Protein AF-A0A5C7M0Y1-F1 (afdb_monomer)

Sequence (113 aa):
MTAAAGGSSAGDFCTLDAKLVARKQRDLGAALGSDAANQSQIVDDLLKDAPVTQSDLIAAAPPEPHRYLADLADPNKMDAMMDNMKGVNDWALKNCDAKYRPLFEWQDKFLGS

Foldseek 3Di:
DDDDPLPPLLAQLLLLVLQVLLVVVVVVCVVVVDPPVCPPVSSVVSPVDDHRDLVSNLVSDDPQLNVLSVLCVDPVNPVCVLVSVVSNLVVSCVRPDPVSNVSSVVVPVVSDD

Radius of gyration: 14.39 Å; Cα contacts (8 Å, |Δi|>4): 91; chains: 1; bounding box: 31×29×46 Å

Secondary structure (DSSP, 8-state):
----TTHHHHHHHHHHHHHHHHHHHHHHHHHTT---S---HHHHHHHTSPPPPHHHHHHH--HHHHHHHHHHT-GGGGGGHHHHHHHHHHHHHHHS-TTTHHHHHHHHHHH--

Solvent-accessible surface area (backbone atoms only — not comparable to full-atom values): 6556 Å² total; per-residue (Å²): 135,84,78,77,89,52,68,63,46,46,52,51,22,41,53,44,51,48,34,54,47,32,50,51,51,51,54,50,35,65,71,67,72,44,83,66,85,63,82,41,68,66,41,58,60,48,62,71,52,82,84,79,49,73,65,59,41,52,73,29,33,48,76,70,46,30,53,30,53,54,45,64,70,36,85,90,35,61,91,47,36,56,60,26,54,40,51,38,41,59,47,42,64,73,71,39,61,77,86,49,39,69,50,43,59,54,50,42,74,74,54,64,130

Mean predicted aligned error: 7.45 Å

pLDDT: mean 80.04, std 15.24, range [32.38, 94.38]

Structure (mmCIF, N/CA/C/O backbone):
data_AF-A0A5C7M0Y1-F1
#
_entry.id   AF-A0A5C7M0Y1-F1
#
loop_
_atom_site.group_PDB
_atom_site.id
_atom_site.type_symbol
_atom_site.label_atom_id
_atom_site.label_alt_id
_atom_site.label_comp_id
_atom_site.label_asym_id
_atom_site.label_entity_id
_atom_site.label_seq_id
_atom_site.pdbx_PDB_ins_code
_atom_site.Cartn_x
_atom_site.Cartn_y
_atom_site.Cartn_z
_atom_site.occupancy
_atom_site.B_iso_or_equiv
_atom_site.auth_seq_id
_atom_site.auth_comp_id
_atom_site.auth_asym_id
_atom_site.auth_atom_id
_atom_site.pdbx_PDB_model_num
ATOM 1 N N . MET A 1 1 ? -11.926 -13.745 -27.735 1.00 33.03 1 MET A N 1
ATOM 2 C CA . MET A 1 1 ? -11.994 -13.858 -26.264 1.00 33.03 1 MET A CA 1
ATOM 3 C C . MET A 1 1 ? -10.589 -14.143 -25.774 1.00 33.03 1 MET A C 1
ATOM 5 O O . MET A 1 1 ? -10.156 -15.284 -25.830 1.00 33.03 1 MET A O 1
ATOM 9 N N . THR A 1 2 ? -9.837 -13.107 -25.415 1.00 32.38 2 THR A N 1
ATOM 10 C CA . THR A 1 2 ? -8.473 -13.284 -24.901 1.00 32.38 2 THR A CA 1
ATOM 11 C C . THR A 1 2 ? -8.582 -13.357 -23.387 1.00 32.38 2 THR A C 1
ATOM 13 O O . THR A 1 2 ? -8.910 -12.366 -22.742 1.00 32.38 2 THR A O 1
ATOM 16 N N . ALA A 1 3 ? -8.434 -14.566 -22.849 1.00 37.72 3 ALA A N 1
ATOM 17 C CA . ALA A 1 3 ? -8.497 -14.830 -21.422 1.00 37.72 3 ALA A CA 1
ATOM 18 C C . ALA A 1 3 ? -7.388 -14.054 -20.700 1.00 37.72 3 ALA A C 1
ATOM 20 O O . ALA A 1 3 ? -6.225 -14.089 -21.102 1.00 37.72 3 ALA A O 1
ATOM 21 N N . ALA A 1 4 ? -7.779 -13.333 -19.651 1.00 39.44 4 ALA A N 1
ATOM 22 C CA . ALA A 1 4 ? -6.890 -12.592 -18.781 1.00 39.44 4 ALA A CA 1
ATOM 23 C C . ALA A 1 4 ? -5.889 -13.550 -18.115 1.00 39.44 4 ALA A C 1
ATOM 25 O O . ALA A 1 4 ? -6.234 -14.285 -17.195 1.00 39.44 4 ALA A O 1
ATOM 26 N N . ALA A 1 5 ? -4.630 -13.502 -18.549 1.00 39.38 5 ALA A N 1
ATOM 27 C CA . ALA A 1 5 ? -3.509 -14.159 -17.876 1.00 39.38 5 ALA A CA 1
ATOM 28 C C . ALA A 1 5 ? -3.075 -13.429 -16.581 1.00 39.38 5 ALA A C 1
ATOM 30 O O . ALA A 1 5 ? -2.012 -13.708 -16.042 1.00 39.38 5 ALA A O 1
ATOM 31 N N . GLY A 1 6 ? -3.877 -12.479 -16.083 1.00 43.56 6 GLY A N 1
ATOM 32 C CA . GLY A 1 6 ? -3.558 -11.651 -14.914 1.00 43.56 6 GLY A CA 1
ATOM 33 C C . GLY A 1 6 ? -4.139 -12.138 -13.584 1.00 43.56 6 GLY A C 1
ATOM 34 O O . GLY A 1 6 ? -3.938 -11.476 -12.575 1.00 43.56 6 GLY A O 1
ATOM 35 N N . GLY A 1 7 ? -4.877 -13.254 -13.559 1.00 46.03 7 GLY A N 1
ATOM 36 C CA . GLY A 1 7 ? -5.720 -13.618 -12.411 1.00 46.03 7 GLY A CA 1
ATOM 37 C C . GLY A 1 7 ? -4.976 -13.944 -11.110 1.00 46.03 7 GLY A C 1
ATOM 38 O O . GLY A 1 7 ? -5.477 -13.609 -10.042 1.00 46.03 7 GLY A O 1
ATOM 39 N N . SER A 1 8 ? -3.793 -14.566 -11.177 1.00 58.12 8 SER A N 1
ATOM 40 C CA . SER A 1 8 ? -3.063 -14.979 -9.965 1.00 58.12 8 SER A CA 1
ATOM 41 C C . SER A 1 8 ? -2.122 -13.895 -9.438 1.00 58.12 8 SER A C 1
ATOM 43 O O . SER A 1 8 ? -2.224 -13.528 -8.275 1.00 58.12 8 SER A O 1
ATOM 45 N N . SER A 1 9 ? -1.276 -13.303 -10.289 1.00 61.81 9 SER A N 1
ATOM 46 C CA . SER A 1 9 ? -0.303 -12.292 -9.844 1.00 61.81 9 SER A CA 1
ATOM 47 C C . SER A 1 9 ? -0.951 -10.976 -9.411 1.00 61.81 9 SER A C 1
ATOM 49 O O . SER A 1 9 ? -0.516 -10.379 -8.432 1.00 61.81 9 SER A O 1
ATOM 51 N N . ALA A 1 10 ? -2.030 -10.540 -10.076 1.00 70.31 10 ALA A N 1
ATOM 52 C CA . ALA A 1 10 ? -2.770 -9.358 -9.636 1.00 70.31 10 ALA A CA 1
ATOM 53 C C . ALA A 1 10 ? -3.446 -9.590 -8.275 1.00 70.31 10 ALA A C 1
ATOM 55 O O . ALA A 1 10 ? -3.422 -8.701 -7.431 1.00 70.31 10 ALA A O 1
ATOM 56 N N . GLY A 1 11 ? -4.004 -10.783 -8.037 1.00 76.94 11 GLY A N 1
ATOM 57 C CA . GLY A 1 11 ? -4.619 -11.140 -6.755 1.00 76.94 11 GLY A CA 1
ATOM 58 C C . GLY A 1 11 ? -3.610 -11.201 -5.604 1.00 76.94 11 GLY A C 1
ATOM 59 O O . GLY A 1 11 ? -3.869 -10.657 -4.524 1.00 76.94 11 GLY A O 1
ATOM 60 N N . ASP A 1 12 ? -2.440 -1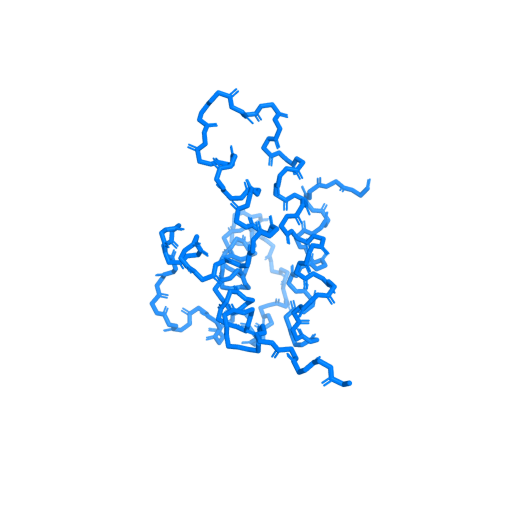1.795 -5.852 1.00 86.25 12 ASP A N 1
ATOM 61 C CA . ASP A 1 12 ? -1.335 -11.845 -4.889 1.00 86.25 12 ASP A CA 1
ATOM 62 C C . ASP A 1 12 ? -0.836 -10.432 -4.568 1.00 86.25 12 ASP A C 1
ATOM 64 O O . ASP A 1 12 ? -0.752 -10.051 -3.399 1.00 86.25 12 ASP A O 1
ATOM 68 N N . PHE A 1 13 ? -0.612 -9.609 -5.598 1.00 90.62 13 PHE A N 1
ATOM 69 C CA . PHE A 1 13 ? -0.222 -8.212 -5.435 1.00 90.62 13 PHE A CA 1
ATOM 70 C C . PHE A 1 13 ?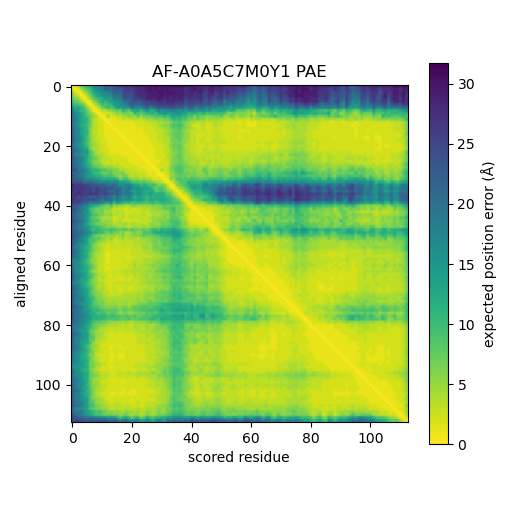 -1.243 -7.409 -4.625 1.00 90.62 13 PHE A C 1
ATOM 72 O O . PHE A 1 13 ? -0.871 -6.768 -3.648 1.00 90.62 13 PHE A O 1
ATOM 79 N N . CYS A 1 14 ? -2.529 -7.485 -4.973 1.00 91.88 14 CYS A N 1
ATOM 80 C CA . CYS A 1 14 ? -3.595 -6.781 -4.262 1.00 91.88 14 CYS A CA 1
ATOM 81 C C . CYS A 1 14 ? -3.658 -7.159 -2.781 1.00 91.88 14 CYS A C 1
ATOM 83 O O . CYS A 1 14 ? -3.902 -6.305 -1.931 1.00 91.88 14 CYS A O 1
ATOM 85 N N . THR A 1 15 ? -3.417 -8.433 -2.462 1.00 91.88 15 THR A N 1
ATOM 86 C CA . THR A 1 15 ? -3.373 -8.903 -1.075 1.00 91.88 15 THR A CA 1
ATOM 87 C C . THR A 1 15 ? -2.156 -8.342 -0.339 1.00 91.88 15 THR A C 1
ATOM 89 O O . THR A 1 15 ? -2.289 -7.881 0.794 1.00 91.88 15 THR A O 1
ATOM 92 N N . LEU A 1 16 ? -0.976 -8.365 -0.964 1.00 92.31 16 LEU A N 1
ATOM 93 C CA . LEU A 1 16 ? 0.262 -7.851 -0.372 1.00 92.31 16 LEU A CA 1
ATOM 94 C C . LEU A 1 16 ? 0.222 -6.329 -0.179 1.00 92.31 16 LEU A C 1
ATOM 96 O O . LEU A 1 16 ? 0.595 -5.843 0.888 1.00 92.31 16 LEU A O 1
ATOM 100 N N . ASP A 1 17 ? -0.283 -5.588 -1.163 1.00 90.88 17 ASP A N 1
ATOM 101 C CA . ASP A 1 17 ? -0.439 -4.136 -1.084 1.00 90.88 17 ASP A CA 1
ATOM 102 C C . ASP A 1 17 ? -1.446 -3.761 0.012 1.00 90.88 17 ASP A C 1
ATOM 104 O O . ASP A 1 17 ? -1.131 -2.997 0.923 1.00 90.88 17 ASP A O 1
ATOM 108 N N . ALA A 1 18 ? -2.612 -4.420 0.049 1.00 90.94 18 ALA A N 1
ATOM 109 C CA . ALA A 1 18 ? -3.605 -4.218 1.103 1.00 90.94 18 ALA A CA 1
ATOM 110 C C . ALA A 1 18 ? -3.038 -4.458 2.517 1.00 90.94 18 ALA A C 1
ATOM 112 O O . ALA A 1 18 ? -3.369 -3.710 3.439 1.00 90.94 18 ALA A O 1
ATOM 113 N N . LYS A 1 19 ? -2.156 -5.454 2.706 1.00 91.12 19 LYS A N 1
ATOM 114 C CA . LYS A 1 19 ? -1.461 -5.686 3.990 1.00 91.12 19 LYS A CA 1
ATOM 115 C C . LYS A 1 19 ? -0.584 -4.501 4.394 1.00 91.12 19 LYS A C 1
ATOM 117 O O . LYS A 1 19 ? -0.589 -4.111 5.564 1.00 91.12 19 LYS A O 1
ATOM 122 N N . LEU A 1 20 ? 0.153 -3.914 3.452 1.00 89.88 20 LEU A N 1
ATOM 123 C CA . LEU A 1 20 ? 0.998 -2.745 3.715 1.00 89.88 20 LEU A CA 1
ATOM 124 C C . LEU A 1 20 ? 0.161 -1.517 4.079 1.00 89.88 20 LEU A C 1
ATOM 126 O O . LEU A 1 20 ? 0.476 -0.811 5.041 1.00 89.88 20 LEU A O 1
ATOM 130 N N . VAL A 1 21 ? -0.943 -1.298 3.369 1.00 89.38 21 VAL A N 1
ATOM 131 C CA . VAL A 1 21 ? -1.868 -0.193 3.643 1.00 89.38 21 VAL A CA 1
ATOM 132 C C . VAL A 1 21 ? -2.546 -0.359 4.999 1.00 89.38 21 VAL A C 1
ATOM 134 O O . VAL A 1 21 ? -2.559 0.579 5.796 1.00 89.38 21 VAL A O 1
ATOM 137 N N . ALA A 1 22 ? -3.024 -1.565 5.312 1.00 89.06 22 ALA A N 1
ATOM 138 C CA . ALA A 1 22 ? -3.591 -1.907 6.613 1.00 89.06 22 ALA A CA 1
ATOM 139 C C . ALA A 1 22 ? -2.590 -1.670 7.754 1.00 89.06 22 ALA A C 1
ATOM 141 O O . ALA A 1 22 ? -2.938 -1.103 8.793 1.00 89.06 22 ALA A O 1
ATOM 142 N N . ARG A 1 23 ? -1.317 -2.039 7.551 1.00 86.56 23 ARG A N 1
ATOM 143 C CA . ARG A 1 23 ? -0.252 -1.778 8.524 1.00 86.56 23 ARG A CA 1
ATOM 144 C C . ARG A 1 23 ? -0.062 -0.281 8.756 1.00 86.56 23 ARG A C 1
ATOM 146 O O . ARG A 1 23 ? -0.034 0.150 9.907 1.00 86.56 23 ARG A O 1
ATOM 153 N N . LYS A 1 24 ? 0.016 0.508 7.679 1.00 84.69 24 LYS A N 1
ATOM 154 C CA . LYS A 1 24 ? 0.137 1.971 7.751 1.00 84.69 24 LYS A CA 1
ATOM 155 C C . LYS A 1 24 ? -1.057 2.592 8.475 1.00 8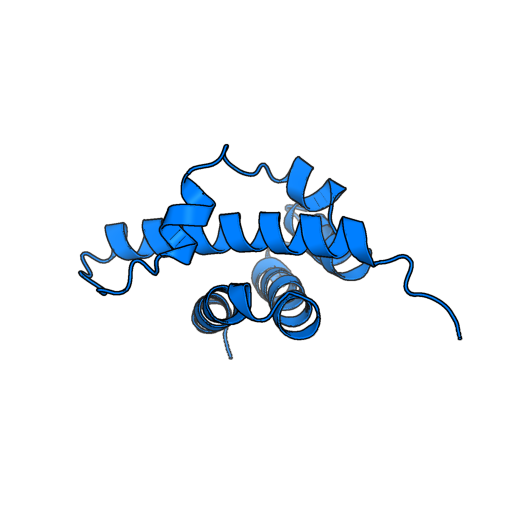4.69 24 LYS A C 1
ATOM 157 O O . LYS A 1 24 ? -0.872 3.477 9.306 1.00 84.69 24 LYS A O 1
ATOM 162 N N . GLN A 1 25 ? -2.265 2.106 8.201 1.00 85.12 25 GLN A N 1
ATOM 163 C CA . GLN A 1 25 ? -3.483 2.558 8.865 1.00 85.12 25 GLN A CA 1
ATOM 164 C C . GLN A 1 25 ? -3.448 2.311 10.372 1.00 85.12 25 GLN A C 1
ATOM 166 O O . GLN A 1 25 ? -3.736 3.227 11.143 1.00 85.12 25 GLN A O 1
ATOM 171 N N . ARG A 1 26 ? -3.043 1.112 10.800 1.00 83.75 26 ARG A N 1
ATOM 172 C CA . ARG A 1 26 ? -2.901 0.782 12.222 1.00 83.75 26 ARG A CA 1
ATOM 173 C C . ARG A 1 26 ? -1.844 1.647 12.907 1.00 83.75 26 ARG A C 1
ATOM 175 O O . ARG A 1 26 ? -2.097 2.173 13.987 1.00 83.75 26 ARG A O 1
ATOM 182 N N . ASP A 1 27 ? -0.681 1.802 12.281 1.00 83.25 27 ASP A N 1
ATOM 183 C CA . ASP A 1 27 ? 0.441 2.534 12.870 1.00 83.25 27 ASP A CA 1
ATOM 184 C C . ASP A 1 27 ? 0.119 4.041 12.997 1.00 83.25 27 ASP A C 1
ATOM 186 O O . ASP A 1 27 ? 0.416 4.646 14.027 1.00 83.25 27 ASP A O 1
ATOM 190 N N . LEU A 1 28 ? -0.579 4.637 12.018 1.00 78.75 28 LEU A N 1
ATOM 191 C CA . LEU A 1 28 ? -1.083 6.016 12.118 1.00 78.75 28 LEU A CA 1
ATOM 192 C C . LEU A 1 28 ? -2.199 6.165 13.159 1.00 78.75 28 LEU A C 1
ATOM 194 O O . LEU A 1 28 ? -2.204 7.149 13.894 1.00 78.75 28 LEU A O 1
ATOM 198 N N . GLY A 1 29 ? -3.121 5.202 13.254 1.00 75.69 29 GLY A N 1
ATOM 199 C CA . GLY A 1 29 ? -4.159 5.198 14.290 1.00 75.69 29 GLY A CA 1
ATOM 200 C C . GLY A 1 29 ? -3.559 5.193 15.698 1.00 75.69 29 GLY A C 1
ATOM 201 O O . GLY A 1 29 ? -3.939 6.010 16.535 1.00 75.69 29 GLY A O 1
ATOM 202 N N . ALA A 1 30 ? -2.548 4.347 15.921 1.00 75.62 30 ALA A N 1
ATOM 203 C CA . ALA A 1 30 ? -1.804 4.295 17.176 1.00 75.62 30 ALA A CA 1
ATOM 204 C C . ALA A 1 30 ? -1.044 5.604 17.469 1.00 75.62 30 ALA A C 1
ATOM 206 O O . ALA A 1 30 ? -1.055 6.078 18.603 1.00 75.62 30 ALA A O 1
ATOM 207 N N . ALA A 1 31 ? -0.406 6.207 16.459 1.00 75.31 31 ALA A N 1
ATOM 208 C CA . ALA A 1 31 ? 0.377 7.434 16.625 1.00 75.31 31 ALA A CA 1
ATOM 209 C C . ALA A 1 31 ? -0.483 8.681 16.893 1.00 75.31 31 ALA A C 1
ATOM 211 O O . ALA A 1 31 ? -0.074 9.562 17.646 1.00 75.31 31 ALA A O 1
ATOM 212 N N . LEU A 1 32 ? -1.672 8.766 16.292 1.00 69.94 32 LEU A N 1
ATOM 213 C CA . LEU A 1 32 ? -2.564 9.923 16.420 1.00 69.94 32 LEU A CA 1
ATOM 214 C C . LEU A 1 32 ? -3.426 9.889 17.691 1.00 69.94 32 LEU A C 1
ATOM 216 O O . LEU A 1 32 ? -4.256 10.779 17.876 1.00 69.94 32 LEU A O 1
ATOM 220 N N . GLY A 1 33 ? -3.266 8.873 18.552 1.00 59.84 33 GLY A N 1
ATOM 221 C CA . GLY A 1 33 ? -4.075 8.691 19.766 1.00 59.84 33 GLY A CA 1
ATOM 222 C C 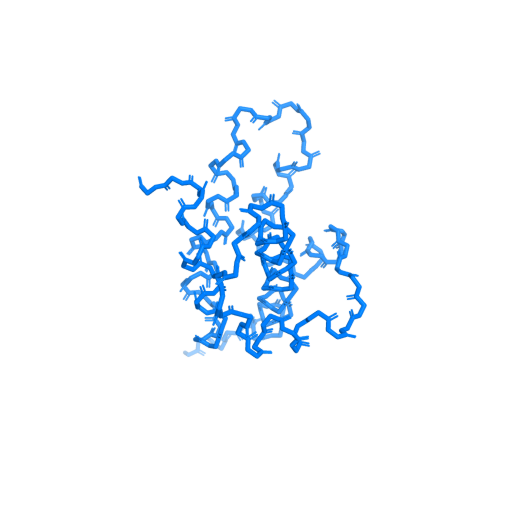. GLY A 1 33 ? -5.574 8.598 19.475 1.00 59.84 33 GLY A C 1
ATOM 223 O O . GLY A 1 33 ? -6.404 8.827 20.352 1.00 59.84 33 GLY A O 1
ATOM 224 N N . SER A 1 34 ? -5.922 8.326 18.218 1.00 54.19 34 SER A N 1
ATOM 225 C CA . SER A 1 34 ? -7.293 8.254 17.776 1.00 54.19 34 SER A CA 1
ATOM 226 C C . SER A 1 34 ? -7.765 6.837 18.039 1.00 54.19 34 SER A C 1
ATOM 228 O O . SER A 1 34 ? -7.351 5.905 17.348 1.00 54.19 34 SER A O 1
ATOM 230 N N . ASP A 1 35 ? -8.710 6.695 18.968 1.00 50.50 35 ASP A N 1
ATOM 231 C CA . ASP A 1 35 ? -9.726 5.644 18.911 1.00 50.50 35 ASP A CA 1
ATOM 232 C C . ASP A 1 35 ? -10.585 5.866 17.655 1.00 50.50 35 ASP A C 1
ATOM 234 O O . ASP A 1 35 ? -11.809 5.965 17.720 1.00 50.50 35 ASP A O 1
ATOM 238 N N . ALA A 1 36 ? -9.979 5.952 16.467 1.00 50.38 36 ALA A N 1
ATOM 239 C CA . ALA A 1 36 ? -10.673 5.814 15.200 1.00 50.38 36 ALA A CA 1
ATOM 240 C C . ALA A 1 36 ? -11.060 4.336 15.039 1.00 50.38 36 ALA A C 1
ATOM 242 O O . ALA A 1 36 ? -10.581 3.669 14.130 1.00 50.38 36 ALA A O 1
ATOM 243 N N . ALA A 1 37 ? -11.810 3.830 16.028 1.00 44.78 37 ALA A N 1
ATOM 244 C CA . ALA A 1 37 ? -13.031 3.026 16.096 1.00 44.78 37 ALA A CA 1
ATOM 245 C C . ALA A 1 37 ? -13.470 2.162 14.909 1.00 44.78 37 ALA A C 1
ATOM 247 O O . ALA A 1 37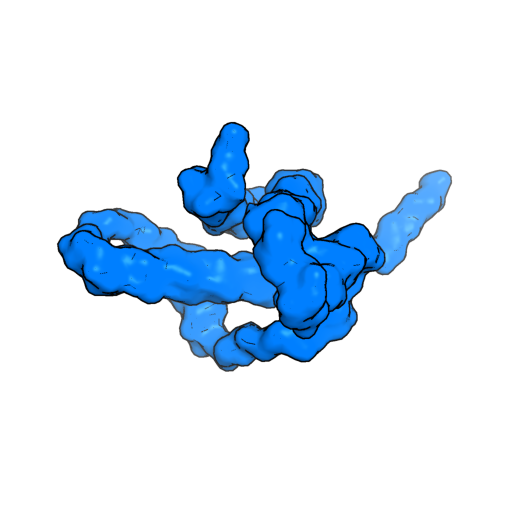 ? -14.551 1.595 14.947 1.00 44.78 37 ALA A O 1
ATOM 248 N N . ASN A 1 38 ? -12.645 2.002 13.891 1.00 49.56 38 ASN A N 1
ATOM 249 C CA . ASN A 1 38 ? -12.782 1.046 12.818 1.00 49.56 38 ASN A CA 1
ATOM 250 C C . ASN A 1 38 ? -11.388 0.454 12.583 1.00 49.56 38 ASN A C 1
ATOM 252 O O . ASN A 1 38 ? -10.800 0.620 11.513 1.00 49.56 38 ASN A O 1
ATOM 256 N N . GLN A 1 39 ? -10.867 -0.265 13.586 1.00 55.81 39 GLN A N 1
ATOM 257 C CA . GLN A 1 39 ? -10.064 -1.453 13.292 1.00 55.81 39 GLN A CA 1
ATOM 258 C C . GLN A 1 39 ? -10.988 -2.360 12.481 1.00 55.81 39 GLN A C 1
ATOM 260 O O . GLN A 1 39 ? -11.805 -3.103 13.023 1.00 55.81 39 GLN A O 1
ATOM 265 N N . SER A 1 40 ? -11.016 -2.148 11.165 1.00 64.56 40 SER A N 1
ATOM 266 C CA . SER A 1 40 ? -11.855 -2.952 10.299 1.00 64.56 40 SER A CA 1
ATOM 267 C C . SER A 1 40 ? -11.338 -4.381 10.424 1.00 64.56 40 SER A C 1
ATOM 269 O O . SER A 1 40 ? -10.128 -4.599 1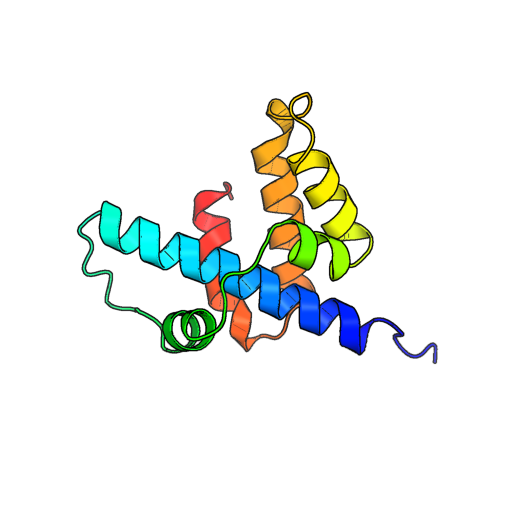0.438 1.00 64.56 40 SER A O 1
ATOM 271 N N . GLN A 1 41 ? -12.237 -5.359 10.536 1.00 75.12 41 GLN A N 1
ATOM 272 C CA . GLN A 1 41 ? -11.844 -6.770 10.651 1.00 75.12 41 GLN A CA 1
ATOM 273 C C . GLN A 1 41 ? -10.854 -7.173 9.547 1.00 75.12 41 GLN A C 1
ATOM 275 O O . GLN A 1 41 ? -9.974 -7.988 9.784 1.00 75.12 41 GLN A O 1
ATOM 280 N N . ILE A 1 42 ? -10.922 -6.522 8.379 1.00 77.12 42 ILE A N 1
ATOM 281 C CA . ILE A 1 42 ? -9.956 -6.697 7.296 1.00 77.12 42 ILE A CA 1
ATOM 282 C C . ILE A 1 42 ? -8.533 -6.231 7.648 1.00 77.12 42 ILE A C 1
ATOM 284 O O . ILE A 1 42 ? -7.592 -6.904 7.248 1.00 77.12 42 ILE A O 1
ATOM 288 N N . VAL A 1 43 ? -8.332 -5.144 8.403 1.00 79.81 43 VAL A N 1
ATOM 289 C CA . VAL A 1 43 ? -6.995 -4.746 8.888 1.00 79.81 43 VAL A CA 1
ATOM 290 C C . VAL A 1 43 ? -6.439 -5.818 9.819 1.00 79.81 43 VAL A C 1
ATOM 292 O O . VAL A 1 43 ? -5.312 -6.264 9.625 1.00 79.81 43 VAL A O 1
ATOM 295 N N . ASP A 1 44 ? -7.230 -6.277 10.788 1.00 82.69 44 ASP A N 1
ATOM 296 C CA . ASP A 1 44 ? -6.774 -7.298 11.733 1.00 82.69 44 ASP A CA 1
ATOM 297 C C . ASP A 1 44 ? -6.507 -8.636 11.041 1.00 82.69 44 ASP A C 1
ATOM 299 O O . ASP A 1 44 ? -5.482 -9.265 11.292 1.00 82.69 44 ASP A O 1
ATOM 303 N N . ASP A 1 45 ? -7.385 -9.057 10.129 1.00 82.19 45 ASP A N 1
ATOM 304 C CA . ASP A 1 45 ? -7.227 -10.290 9.360 1.00 82.19 45 ASP A CA 1
ATOM 305 C C . ASP A 1 45 ? -5.982 -10.253 8.471 1.00 82.19 45 ASP A C 1
ATOM 307 O O . ASP A 1 45 ? -5.228 -11.223 8.430 1.00 82.19 45 ASP A O 1
ATOM 311 N N . LEU A 1 46 ? -5.716 -9.125 7.808 1.00 80.56 46 LEU A N 1
ATOM 312 C CA . LEU A 1 46 ? -4.535 -8.956 6.962 1.00 80.56 46 LEU A CA 1
ATOM 313 C C . LEU A 1 46 ? -3.227 -8.942 7.761 1.00 80.56 46 LEU A C 1
ATOM 315 O O . LEU A 1 46 ? -2.193 -9.372 7.246 1.00 80.56 46 LEU A O 1
ATOM 319 N N . LEU A 1 47 ? -3.262 -8.470 9.008 1.00 84.44 47 LEU A N 1
ATOM 320 C CA . LEU A 1 47 ? -2.083 -8.348 9.869 1.00 84.44 47 LEU A CA 1
ATOM 321 C C . LEU A 1 47 ? -1.813 -9.582 10.746 1.00 84.44 47 LEU A C 1
ATOM 323 O O . LEU A 1 47 ? -0.817 -9.582 11.471 1.00 84.44 47 LEU A O 1
ATOM 327 N N . LYS A 1 48 ? -2.653 -10.626 10.684 1.00 84.44 48 LYS A N 1
ATOM 328 C CA . LYS A 1 48 ? -2.392 -11.932 11.329 1.00 84.44 48 LYS A CA 1
ATOM 329 C C . LYS A 1 48 ? -1.238 -12.697 10.680 1.00 84.44 48 LYS A C 1
ATOM 331 O O . LYS A 1 48 ? -0.593 -13.505 11.344 1.00 84.44 48 LYS A O 1
ATOM 336 N N . ASP A 1 49 ? -0.994 -12.448 9.400 1.00 75.94 49 ASP A N 1
ATOM 337 C CA . ASP A 1 49 ? 0.033 -13.131 8.622 1.00 75.94 49 ASP A CA 1
ATOM 338 C C . ASP A 1 49 ? 1.416 -12.474 8.759 1.00 75.94 49 ASP A C 1
ATOM 340 O O . ASP A 1 49 ? 1.578 -11.392 9.327 1.00 75.94 49 ASP A O 1
ATOM 344 N N . ALA A 1 50 ? 2.432 -13.130 8.191 1.00 75.06 50 ALA A N 1
ATOM 345 C CA . ALA A 1 50 ? 3.793 -12.609 8.128 1.00 75.06 50 ALA A CA 1
ATOM 346 C C . ALA A 1 50 ? 3.856 -11.197 7.499 1.00 75.06 50 ALA A C 1
ATOM 348 O O . ALA A 1 50 ? 3.079 -10.887 6.587 1.00 75.06 50 ALA A O 1
ATOM 349 N N . PRO A 1 51 ? 4.792 -10.340 7.960 1.00 79.12 51 PRO A N 1
ATOM 350 C CA . PRO A 1 51 ? 4.975 -9.010 7.396 1.00 79.12 51 PRO A CA 1
ATOM 351 C C . PRO A 1 51 ? 5.375 -9.095 5.921 1.00 79.12 51 PRO A C 1
ATOM 353 O O . PRO A 1 51 ? 6.211 -9.912 5.543 1.00 79.12 51 PRO A O 1
ATOM 356 N N . VAL A 1 52 ? 4.797 -8.216 5.105 1.00 85.25 52 VAL A N 1
ATOM 357 C CA . VAL A 1 52 ? 5.120 -8.103 3.679 1.00 85.25 52 VAL A CA 1
ATOM 358 C C . VAL A 1 52 ? 6.437 -7.357 3.508 1.00 85.25 52 VAL A C 1
ATOM 360 O O . VAL A 1 52 ? 6.612 -6.271 4.068 1.00 85.25 52 VAL A O 1
ATOM 363 N N . THR A 1 53 ? 7.357 -7.914 2.720 1.00 84.50 53 THR A N 1
ATOM 364 C CA . THR A 1 53 ? 8.585 -7.214 2.329 1.00 84.50 53 THR A CA 1
ATOM 365 C C . THR A 1 53 ? 8.390 -6.450 1.017 1.00 84.50 53 THR A C 1
ATOM 367 O O . THR A 1 53 ? 7.531 -6.784 0.199 1.00 84.50 53 THR A O 1
ATOM 370 N N . GLN A 1 54 ? 9.215 -5.424 0.779 1.00 82.38 54 GLN A N 1
ATOM 371 C CA . GLN A 1 54 ? 9.204 -4.690 -0.494 1.00 82.38 54 GLN A CA 1
ATOM 372 C C . GLN A 1 54 ? 9.528 -5.613 -1.682 1.00 82.38 54 GLN A C 1
ATOM 374 O O . GLN A 1 54 ? 8.961 -5.455 -2.760 1.00 82.38 54 GLN A O 1
ATOM 379 N N . SER A 1 55 ? 10.403 -6.600 -1.478 1.00 84.44 55 SER A 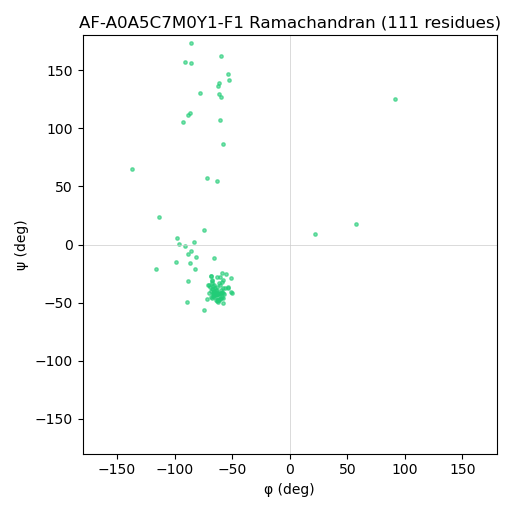N 1
ATOM 380 C CA . SER A 1 55 ? 10.758 -7.584 -2.502 1.00 84.44 55 SER A CA 1
ATOM 381 C C . SER A 1 55 ? 9.580 -8.485 -2.875 1.00 84.44 55 SER A C 1
ATOM 383 O O . SER A 1 55 ? 9.367 -8.709 -4.064 1.00 84.44 55 SER A O 1
ATOM 385 N N . ASP A 1 56 ? 8.782 -8.936 -1.900 1.00 86.94 56 ASP A N 1
ATOM 386 C CA . ASP A 1 56 ? 7.575 -9.739 -2.165 1.00 86.94 56 ASP A CA 1
ATOM 387 C C . ASP A 1 56 ? 6.548 -8.940 -2.972 1.00 86.94 56 ASP A C 1
ATOM 389 O O . ASP A 1 56 ? 5.965 -9.441 -3.934 1.00 86.94 56 ASP A O 1
ATOM 393 N N . LEU A 1 57 ? 6.370 -7.665 -2.611 1.00 88.12 57 LEU A N 1
ATOM 394 C CA . LEU A 1 57 ? 5.461 -6.764 -3.307 1.00 88.12 57 LEU A CA 1
ATOM 395 C C . LEU A 1 57 ? 5.886 -6.550 -4.769 1.00 88.12 57 LEU A C 1
ATOM 397 O O . LEU A 1 57 ? 5.061 -6.684 -5.668 1.00 88.12 57 LEU A O 1
ATOM 401 N N . ILE A 1 58 ? 7.169 -6.259 -5.017 1.00 87.75 58 ILE A N 1
ATOM 402 C CA . ILE A 1 58 ? 7.715 -6.058 -6.371 1.00 87.75 58 ILE 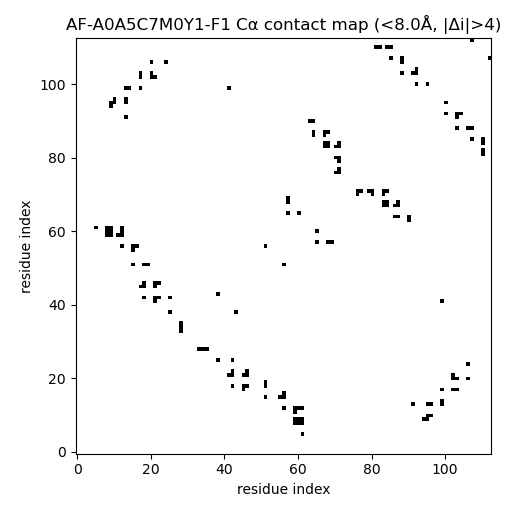A CA 1
ATOM 403 C C . ILE A 1 58 ? 7.627 -7.343 -7.205 1.00 87.75 58 ILE A C 1
ATOM 405 O O . ILE A 1 58 ? 7.324 -7.278 -8.397 1.00 87.75 58 ILE A O 1
ATOM 409 N N . ALA A 1 59 ? 7.874 -8.506 -6.595 1.00 88.94 59 ALA A N 1
ATOM 410 C CA . ALA A 1 59 ? 7.818 -9.796 -7.277 1.00 88.94 59 ALA A CA 1
ATOM 411 C C . ALA A 1 59 ? 6.395 -10.168 -7.722 1.00 88.94 59 ALA A C 1
ATOM 413 O O . ALA A 1 59 ? 6.223 -10.754 -8.790 1.00 88.94 59 ALA A O 1
ATOM 414 N N . ALA A 1 60 ? 5.381 -9.810 -6.928 1.00 89.06 60 ALA A N 1
ATOM 415 C CA . ALA A 1 60 ? 3.978 -10.024 -7.275 1.00 89.06 60 ALA A CA 1
ATOM 416 C C . ALA A 1 60 ? 3.412 -8.934 -8.204 1.00 89.06 60 ALA A C 1
ATOM 418 O O . ALA A 1 60 ? 2.406 -9.164 -8.876 1.00 89.06 60 ALA A O 1
ATOM 419 N N . ALA A 1 61 ? 4.038 -7.753 -8.243 1.00 89.62 61 ALA A N 1
ATOM 420 C CA . ALA A 1 61 ? 3.510 -6.581 -8.927 1.00 89.62 61 ALA A CA 1
ATOM 421 C C . ALA A 1 61 ? 3.297 -6.806 -10.436 1.00 89.62 61 ALA A C 1
ATOM 423 O O . ALA A 1 61 ? 4.239 -7.144 -11.162 1.00 89.62 61 ALA A O 1
ATOM 424 N N . PRO A 1 62 ? 2.084 -6.535 -10.952 1.00 89.50 62 PRO A N 1
ATOM 425 C CA . PRO A 1 62 ? 1.845 -6.420 -12.384 1.00 89.50 62 PRO A CA 1
ATOM 426 C C . PRO A 1 62 ? 2.691 -5.294 -13.007 1.00 89.50 62 PRO A C 1
ATOM 428 O O . PRO A 1 62 ? 3.137 -4.399 -12.287 1.00 89.50 62 PRO A O 1
ATOM 431 N N . PRO A 1 63 ? 2.885 -5.276 -14.341 1.00 90.81 63 PRO A N 1
ATOM 432 C CA . PRO A 1 63 ? 3.839 -4.369 -14.991 1.00 90.81 63 PRO A CA 1
ATOM 433 C C . PRO A 1 63 ? 3.672 -2.880 -14.655 1.00 90.81 63 PRO A C 1
ATOM 435 O O . PRO A 1 63 ? 4.659 -2.160 -14.528 1.00 90.81 63 PRO A O 1
ATOM 438 N N . GLU A 1 64 ? 2.433 -2.410 -14.501 1.00 89.25 64 GLU A N 1
ATOM 439 C CA . GLU A 1 64 ? 2.142 -1.005 -14.205 1.00 89.25 64 GLU A CA 1
ATOM 440 C C . GLU A 1 64 ? 2.472 -0.633 -12.741 1.00 89.25 64 GLU A C 1
ATOM 442 O O . GLU A 1 64 ? 3.342 0.221 -12.553 1.00 89.25 64 GLU A O 1
ATOM 447 N N . PRO A 1 65 ? 1.925 -1.310 -11.707 1.00 90.50 65 PRO A N 1
ATOM 448 C CA . PRO A 1 65 ? 2.385 -1.173 -10.321 1.00 90.50 65 PRO A CA 1
ATOM 449 C C . PRO A 1 65 ? 3.893 -1.350 -10.146 1.00 90.50 65 PRO A C 1
ATOM 451 O O . PRO A 1 65 ? 4.520 -0.588 -9.414 1.00 90.50 65 PRO A O 1
ATOM 454 N N . HIS A 1 66 ? 4.497 -2.312 -10.850 1.00 92.25 66 HIS A N 1
ATOM 455 C CA . HIS A 1 66 ? 5.928 -2.589 -10.760 1.00 92.25 66 HIS A CA 1
ATOM 456 C C . HIS A 1 66 ? 6.765 -1.362 -11.133 1.00 92.25 66 HIS A C 1
ATOM 458 O O . HIS A 1 66 ? 7.744 -1.066 -10.453 1.00 92.25 66 HIS A O 1
ATOM 464 N N . ARG A 1 67 ? 6.374 -0.611 -12.174 1.00 91.00 67 ARG A N 1
ATOM 465 C CA . ARG A 1 67 ? 7.087 0.609 -12.579 1.00 91.00 67 ARG A CA 1
ATOM 466 C C . ARG A 1 67 ? 7.110 1.643 -11.454 1.00 91.00 67 ARG A C 1
ATOM 468 O O . ARG A 1 67 ? 8.164 2.199 -11.162 1.00 91.00 67 ARG A O 1
ATOM 475 N N . TYR A 1 68 ? 5.965 1.874 -10.815 1.00 91.56 68 TYR A N 1
ATOM 476 C CA . TYR A 1 68 ? 5.864 2.816 -9.703 1.00 91.56 68 TYR A CA 1
ATOM 477 C C . TYR A 1 68 ? 6.685 2.357 -8.493 1.00 91.56 68 TYR A C 1
ATOM 479 O O . TYR A 1 68 ? 7.387 3.160 -7.887 1.00 91.56 68 TYR A O 1
ATOM 487 N N . LEU A 1 69 ? 6.646 1.063 -8.164 1.00 90.69 69 LEU A N 1
ATOM 488 C CA . LEU A 1 69 ? 7.416 0.494 -7.054 1.00 90.69 69 LEU A CA 1
ATOM 489 C C . LEU A 1 69 ? 8.927 0.535 -7.292 1.00 90.69 69 LEU A C 1
ATOM 491 O O . LEU A 1 69 ? 9.680 0.809 -6.361 1.00 90.69 69 LEU A O 1
ATOM 495 N N . ALA A 1 70 ? 9.370 0.293 -8.526 1.00 87.94 70 ALA A N 1
ATOM 496 C CA . ALA A 1 70 ? 10.774 0.418 -8.900 1.00 87.94 70 ALA A CA 1
ATOM 497 C C . ALA A 1 70 ? 11.256 1.868 -8.752 1.00 87.94 70 ALA A C 1
ATOM 499 O O . ALA A 1 70 ? 12.321 2.105 -8.188 1.00 87.94 70 ALA A O 1
ATOM 500 N N . ASP A 1 71 ? 10.444 2.837 -9.185 1.00 87.75 71 ASP A N 1
ATOM 501 C CA . ASP A 1 71 ? 10.759 4.258 -9.036 1.00 87.75 71 ASP A CA 1
ATOM 502 C C . ASP A 1 71 ? 10.752 4.705 -7.561 1.00 87.75 71 ASP A C 1
ATOM 504 O O . ASP A 1 71 ? 11.548 5.557 -7.183 1.00 87.75 71 ASP A O 1
ATOM 508 N N . LEU A 1 72 ? 9.916 4.102 -6.707 1.00 86.75 72 LEU A N 1
ATOM 509 C CA . LEU A 1 72 ? 9.924 4.337 -5.254 1.00 86.75 72 LEU A CA 1
ATOM 510 C C . LEU A 1 72 ? 11.172 3.796 -4.550 1.00 86.75 72 LEU A C 1
ATOM 512 O O . LEU A 1 72 ? 11.541 4.299 -3.491 1.00 86.75 72 LEU A O 1
ATOM 516 N N . ALA A 1 73 ? 11.802 2.764 -5.107 1.00 85.12 73 ALA A N 1
ATOM 517 C CA . ALA A 1 73 ? 13.051 2.220 -4.587 1.00 85.12 73 ALA A CA 1
ATOM 518 C C . ALA A 1 73 ? 14.286 3.027 -5.038 1.00 85.12 73 ALA A C 1
ATOM 520 O O . ALA A 1 73 ? 15.376 2.803 -4.510 1.00 85.12 73 ALA A O 1
ATOM 521 N N . ASP A 1 74 ? 14.136 3.955 -5.992 1.00 84.19 74 ASP A N 1
ATOM 522 C CA . ASP A 1 74 ? 15.224 4.795 -6.496 1.00 84.19 74 ASP A CA 1
ATOM 523 C C . ASP A 1 74 ? 15.366 6.082 -5.654 1.00 84.19 74 ASP A C 1
ATOM 525 O O . ASP A 1 74 ? 14.518 6.976 -5.732 1.00 84.19 74 ASP A O 1
ATOM 529 N N . PRO A 1 75 ? 16.462 6.245 -4.886 1.00 80.75 75 PRO A N 1
ATOM 530 C CA . PRO A 1 75 ? 16.678 7.429 -4.054 1.00 80.75 75 PRO A CA 1
ATOM 531 C C . PRO A 1 75 ? 16.857 8.725 -4.861 1.00 80.75 75 PRO A C 1
ATOM 533 O O . PRO A 1 75 ? 16.822 9.808 -4.282 1.00 80.75 75 PRO A O 1
ATOM 536 N N . ASN A 1 76 ? 17.037 8.654 -6.183 1.00 87.81 76 ASN A N 1
ATOM 537 C CA . ASN A 1 76 ? 17.108 9.834 -7.047 1.00 87.81 76 ASN A CA 1
ATOM 538 C C . ASN A 1 76 ? 15.726 10.317 -7.510 1.00 87.81 76 ASN A C 1
ATOM 540 O O . ASN A 1 76 ? 15.630 11.347 -8.173 1.00 87.81 76 ASN A O 1
ATOM 544 N N . LYS A 1 77 ? 14.656 9.581 -7.184 1.00 82.44 77 LYS A N 1
ATOM 545 C CA . LYS A 1 77 ? 13.279 9.876 -7.605 1.00 82.44 77 LYS A CA 1
ATOM 546 C C . LYS A 1 77 ? 12.367 10.265 -6.443 1.00 82.44 77 LYS A C 1
ATOM 548 O O . LYS A 1 77 ? 11.146 10.170 -6.553 1.00 82.44 77 LYS A O 1
ATOM 553 N N . MET A 1 78 ? 12.950 10.758 -5.350 1.00 75.69 78 MET A N 1
ATOM 554 C CA . MET A 1 78 ? 12.207 11.179 -4.156 1.00 75.69 78 MET A CA 1
ATOM 555 C C . MET A 1 78 ? 11.177 12.278 -4.454 1.00 75.69 78 MET A C 1
ATOM 557 O O . MET A 1 78 ? 10.104 12.271 -3.857 1.00 75.69 78 MET A O 1
ATOM 561 N N . ASP A 1 79 ? 11.446 13.156 -5.426 1.00 82.12 79 ASP A N 1
ATOM 562 C CA . ASP A 1 79 ? 10.503 14.203 -5.849 1.00 82.12 79 ASP A CA 1
ATOM 563 C C . ASP A 1 79 ? 9.206 13.629 -6.448 1.00 82.12 79 ASP A C 1
ATOM 565 O O . ASP A 1 79 ? 8.148 14.242 -6.340 1.00 82.12 79 ASP A O 1
ATOM 569 N N . ALA A 1 80 ? 9.267 12.427 -7.032 1.00 84.88 80 ALA A N 1
ATOM 570 C CA . ALA A 1 80 ? 8.126 11.721 -7.615 1.00 84.88 80 ALA A CA 1
ATOM 571 C C . ALA A 1 80 ? 7.529 10.666 -6.665 1.00 84.88 80 ALA A C 1
ATOM 573 O O . ALA A 1 80 ? 6.648 9.901 -7.058 1.00 84.88 80 ALA A O 1
ATOM 574 N N . MET A 1 81 ? 8.004 10.583 -5.417 1.00 86.62 81 MET A N 1
ATOM 575 C CA . MET A 1 81 ? 7.601 9.539 -4.471 1.00 86.62 81 MET A CA 1
ATOM 576 C C . MET A 1 81 ? 6.085 9.531 -4.233 1.00 86.62 81 MET A C 1
ATOM 578 O O . MET A 1 81 ? 5.452 8.478 -4.293 1.00 86.62 81 MET A O 1
ATOM 582 N N . MET A 1 82 ? 5.482 10.699 -4.004 1.00 86.88 82 MET A N 1
ATOM 583 C CA . MET A 1 82 ? 4.037 10.793 -3.766 1.00 86.88 82 MET A CA 1
ATOM 584 C C . MET A 1 82 ? 3.228 10.414 -5.011 1.00 86.88 82 MET A C 1
ATOM 586 O O . MET A 1 82 ? 2.283 9.633 -4.898 1.00 86.88 82 MET A O 1
ATOM 590 N N . ASP A 1 83 ? 3.650 10.866 -6.193 1.00 90.50 83 ASP A N 1
ATOM 591 C CA . ASP A 1 83 ? 3.003 10.535 -7.468 1.00 90.50 83 ASP A CA 1
ATOM 592 C C . ASP A 1 83 ? 3.077 9.034 -7.776 1.00 90.50 83 ASP A C 1
ATOM 594 O O . ASP A 1 83 ? 2.103 8.436 -8.232 1.00 90.50 83 ASP A O 1
ATOM 598 N N . ASN A 1 84 ? 4.210 8.392 -7.482 1.00 90.94 84 ASN A N 1
ATOM 599 C CA . ASN A 1 84 ? 4.373 6.954 -7.674 1.00 90.94 84 ASN A CA 1
ATOM 600 C C . ASN A 1 84 ? 3.531 6.151 -6.674 1.00 90.94 84 ASN A C 1
ATOM 602 O O . ASN A 1 84 ? 2.871 5.190 -7.065 1.00 90.94 84 ASN A O 1
ATOM 606 N N . MET A 1 85 ? 3.482 6.564 -5.403 1.00 90.44 85 MET A N 1
ATOM 607 C CA . MET A 1 85 ? 2.572 5.967 -4.418 1.00 90.44 85 MET A CA 1
ATOM 608 C C . MET A 1 85 ? 1.106 6.120 -4.840 1.00 90.44 85 MET A C 1
ATOM 610 O O . MET A 1 85 ? 0.328 5.177 -4.689 1.00 90.44 85 MET A O 1
ATOM 614 N N . LYS A 1 86 ? 0.734 7.274 -5.407 1.00 91.62 86 LYS A N 1
ATOM 615 C CA . LYS A 1 86 ? -0.599 7.497 -5.975 1.00 91.62 86 LYS A CA 1
ATOM 616 C C . LYS A 1 86 ? -0.858 6.582 -7.169 1.00 91.62 86 LYS A C 1
ATOM 618 O O . LYS A 1 86 ? -1.919 5.976 -7.239 1.00 91.62 86 LYS A O 1
ATOM 623 N N . GLY A 1 87 ? 0.123 6.409 -8.053 1.00 93.06 87 GLY A N 1
ATOM 624 C CA . GLY A 1 87 ? 0.041 5.486 -9.185 1.00 93.06 87 GLY A CA 1
ATOM 625 C C . GLY A 1 87 ? -0.253 4.043 -8.765 1.00 93.06 87 GLY A C 1
ATOM 626 O O . GLY A 1 87 ? -1.118 3.399 -9.358 1.00 93.06 87 GLY A O 1
ATOM 627 N N . VAL A 1 88 ? 0.400 3.557 -7.702 1.00 93.38 88 VAL A N 1
ATOM 628 C CA . VAL A 1 88 ? 0.106 2.233 -7.122 1.00 93.38 88 VAL A CA 1
ATOM 629 C C . VAL A 1 88 ? -1.335 2.167 -6.600 1.00 93.38 88 VAL A C 1
ATOM 631 O O . VAL A 1 88 ? -2.075 1.252 -6.964 1.00 93.38 88 VAL A O 1
ATOM 634 N N . ASN A 1 89 ? -1.760 3.158 -5.811 1.00 93.38 89 ASN A N 1
ATOM 635 C CA . ASN A 1 89 ? -3.093 3.185 -5.199 1.00 93.38 89 ASN A CA 1
ATOM 636 C C . ASN A 1 89 ? -4.229 3.301 -6.237 1.00 93.38 89 ASN A C 1
ATOM 638 O O . ASN A 1 89 ? -5.219 2.573 -6.166 1.00 93.38 89 ASN A O 1
ATOM 642 N N . ASP A 1 90 ? -4.072 4.163 -7.245 1.00 94.38 90 ASP A N 1
ATOM 643 C CA . ASP A 1 90 ? -5.038 4.354 -8.336 1.00 94.38 90 ASP A CA 1
ATOM 644 C C . ASP A 1 90 ? -5.209 3.077 -9.165 1.00 94.38 90 ASP A C 1
ATOM 646 O O . ASP A 1 90 ? -6.309 2.766 -9.638 1.00 94.38 90 ASP A O 1
ATOM 650 N N . TRP A 1 91 ? -4.118 2.333 -9.360 1.00 94.25 91 TRP A N 1
ATOM 651 C CA . TRP A 1 91 ? -4.169 1.035 -10.012 1.00 94.25 91 TRP A CA 1
ATOM 652 C C . TRP A 1 91 ? -4.909 0.018 -9.141 1.00 94.25 91 TRP A C 1
ATOM 654 O O . TRP A 1 91 ? -5.801 -0.676 -9.638 1.00 94.25 91 TRP A O 1
ATOM 664 N N . ALA A 1 92 ? -4.599 -0.041 -7.844 1.00 93.00 92 ALA A N 1
ATOM 665 C CA . ALA A 1 92 ? -5.233 -0.963 -6.908 1.00 93.00 92 ALA A CA 1
ATOM 666 C C . ALA A 1 92 ? -6.752 -0.732 -6.811 1.00 93.00 92 ALA A C 1
ATOM 668 O O . ALA A 1 92 ? -7.528 -1.681 -6.907 1.00 93.00 92 ALA A O 1
ATOM 669 N N . LEU A 1 93 ? -7.204 0.526 -6.755 1.00 91.88 93 LEU A N 1
ATOM 670 C CA . LEU A 1 93 ? -8.629 0.892 -6.751 1.00 91.88 93 LEU A CA 1
ATOM 671 C C . LEU A 1 93 ? -9.408 0.391 -7.977 1.00 91.88 93 LEU A C 1
ATOM 673 O O . LEU A 1 93 ? -10.611 0.138 -7.882 1.00 91.88 93 LEU A O 1
ATOM 677 N N . LYS A 1 94 ? -8.743 0.270 -9.131 1.00 92.12 94 LYS A N 1
ATOM 678 C CA . LYS A 1 94 ? -9.358 -0.177 -10.392 1.00 92.12 94 LYS A CA 1
ATOM 679 C C . LYS A 1 94 ? -9.333 -1.693 -10.568 1.00 92.12 94 LYS A C 1
ATOM 681 O O . LYS A 1 94 ? -10.222 -2.226 -11.227 1.00 92.12 94 LYS A O 1
ATOM 686 N N . ASN A 1 95 ? -8.312 -2.363 -10.034 1.00 92.75 95 ASN A N 1
ATOM 687 C CA . ASN A 1 95 ? -7.993 -3.747 -10.393 1.00 92.75 95 ASN A CA 1
ATOM 688 C C . ASN A 1 95 ? -8.134 -4.747 -9.236 1.00 92.75 95 ASN A C 1
ATOM 690 O O . ASN A 1 95 ? -8.268 -5.941 -9.496 1.00 92.75 95 ASN A O 1
ATOM 694 N N . CYS A 1 96 ? -8.106 -4.294 -7.981 1.00 91.56 96 CYS A N 1
ATOM 695 C CA . CYS A 1 96 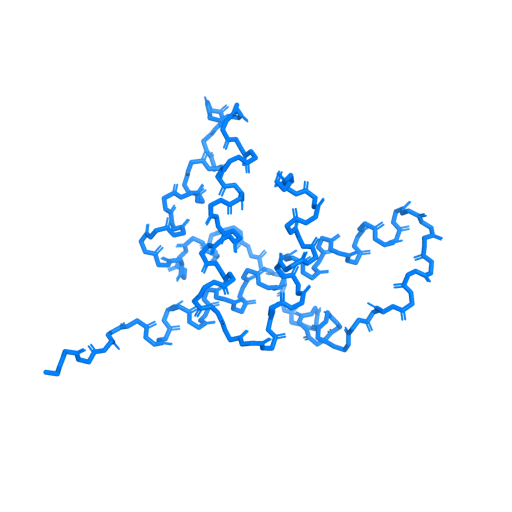? -8.196 -5.173 -6.820 1.00 91.56 96 CYS A CA 1
ATOM 696 C C . CYS A 1 96 ? -9.637 -5.491 -6.416 1.00 91.56 96 CYS A C 1
ATOM 698 O O . CYS A 1 96 ? -10.569 -4.727 -6.671 1.00 91.56 96 CYS A O 1
ATOM 700 N N . ASP A 1 97 ? -9.805 -6.625 -5.728 1.00 89.19 97 ASP A N 1
ATOM 701 C CA . ASP A 1 97 ? -11.097 -7.051 -5.195 1.00 89.19 97 ASP A CA 1
ATOM 702 C C . ASP A 1 97 ? -11.753 -5.959 -4.343 1.00 89.19 97 ASP A C 1
ATOM 704 O O . ASP A 1 97 ? -11.115 -5.320 -3.499 1.00 89.19 97 ASP A O 1
ATOM 708 N N . ALA A 1 98 ? -13.077 -5.839 -4.473 1.00 88.12 98 ALA A N 1
ATOM 709 C CA . ALA A 1 98 ? -13.878 -4.851 -3.753 1.00 88.12 98 ALA A CA 1
ATOM 710 C C . ALA A 1 98 ? -13.705 -4.908 -2.224 1.00 88.12 98 ALA A C 1
ATOM 712 O O . ALA A 1 98 ? -13.880 -3.893 -1.554 1.00 88.12 98 ALA A O 1
ATOM 713 N N . LYS A 1 99 ? -13.317 -6.065 -1.666 1.00 87.75 99 LYS A N 1
ATOM 714 C CA . LYS A 1 99 ? -13.046 -6.217 -0.230 1.00 87.75 99 LYS A CA 1
ATOM 715 C C . LYS A 1 99 ? -11.896 -5.323 0.257 1.00 87.75 99 LYS A C 1
ATOM 717 O O . LYS A 1 99 ? -11.961 -4.843 1.380 1.00 87.75 99 LYS A O 1
ATOM 722 N N . TYR A 1 100 ? -10.884 -5.060 -0.575 1.00 88.25 100 TYR A N 1
ATOM 723 C CA . TYR A 1 100 ? -9.725 -4.228 -0.219 1.00 88.25 100 TYR A CA 1
ATOM 724 C C . TYR A 1 100 ? -9.952 -2.735 -0.457 1.00 88.25 100 TYR A C 1
ATOM 726 O O . TYR A 1 100 ? -9.222 -1.904 0.076 1.00 88.25 100 TYR A O 1
ATOM 734 N N . ARG A 1 101 ? -10.983 -2.380 -1.227 1.00 88.69 101 ARG A N 1
ATOM 735 C CA . ARG A 1 101 ? -11.275 -1.004 -1.636 1.00 88.69 101 ARG A CA 1
ATOM 736 C C . ARG A 1 101 ? -11.299 0.017 -0.485 1.00 88.69 101 ARG A C 1
ATOM 738 O O . ARG A 1 101 ? -10.696 1.072 -0.666 1.00 88.69 101 ARG A O 1
ATOM 745 N N . PRO A 1 102 ? -11.873 -0.267 0.704 1.00 88.25 102 PRO A N 1
ATOM 746 C CA . PRO A 1 102 ? -11.844 0.685 1.816 1.00 88.25 102 PRO A CA 1
ATOM 747 C C . PRO A 1 102 ? -10.431 1.055 2.295 1.00 88.25 102 PRO A C 1
ATOM 749 O O . PRO A 1 102 ? -10.237 2.155 2.806 1.00 88.25 102 PRO A O 1
ATOM 752 N N . LEU A 1 103 ? -9.445 0.161 2.135 1.00 88.50 103 LEU A N 1
ATOM 753 C CA . LEU A 1 103 ? -8.047 0.426 2.496 1.00 88.50 103 LEU A CA 1
ATOM 754 C C . LEU A 1 103 ? -7.417 1.413 1.513 1.00 88.50 103 LEU A C 1
ATOM 756 O O . LEU A 1 103 ? -6.817 2.400 1.929 1.00 88.50 103 LEU A O 1
ATOM 760 N N . PHE A 1 104 ? -7.611 1.185 0.215 1.00 91.12 104 PHE A N 1
ATOM 761 C CA . PHE A 1 104 ? -7.062 2.043 -0.834 1.00 91.12 104 PHE A CA 1
ATOM 762 C C . PHE A 1 104 ? -7.753 3.416 -0.884 1.00 91.12 104 PHE A C 1
ATOM 764 O O . PHE A 1 104 ? -7.097 4.437 -1.073 1.00 91.12 104 PHE A O 1
ATOM 771 N N . GLU A 1 105 ? -9.060 3.487 -0.610 1.00 89.94 105 GLU A N 1
ATOM 772 C CA . GLU A 1 105 ? -9.777 4.762 -0.440 1.00 89.94 105 GLU A CA 1
ATOM 773 C C . GLU A 1 105 ? -9.333 5.509 0.827 1.00 89.94 105 GLU A C 1
ATOM 775 O O . GLU A 1 105 ? -9.305 6.740 0.858 1.00 89.94 105 GLU A O 1
ATOM 780 N N . TRP A 1 106 ? -8.979 4.786 1.895 1.00 87.62 106 TRP A N 1
ATOM 781 C CA . TRP A 1 106 ? -8.365 5.396 3.071 1.00 87.62 106 TRP A CA 1
ATOM 782 C C . TRP A 1 106 ? -6.976 5.946 2.739 1.00 87.62 106 TRP A C 1
ATOM 784 O O . TRP A 1 106 ? -6.684 7.078 3.116 1.00 87.62 106 TRP A O 1
ATOM 794 N N . GLN A 1 107 ? -6.149 5.193 2.010 1.00 87.38 107 GLN A N 1
ATOM 795 C CA . GLN A 1 107 ? -4.809 5.618 1.610 1.00 87.38 107 GLN A CA 1
ATOM 796 C C . GLN A 1 107 ? -4.844 6.852 0.710 1.00 87.38 107 GLN A C 1
ATOM 798 O O . GLN A 1 107 ? -4.046 7.764 0.922 1.00 87.38 107 GLN A O 1
ATOM 803 N N . ASP A 1 108 ? -5.780 6.905 -0.237 1.00 87.38 108 ASP A N 1
ATOM 804 C CA . ASP A 1 108 ? -5.952 8.016 -1.179 1.00 87.38 108 ASP A CA 1
ATOM 805 C C . ASP A 1 108 ? -6.077 9.373 -0.463 1.00 87.38 108 ASP A C 1
ATOM 807 O O . ASP A 1 108 ? -5.446 10.357 -0.845 1.00 87.38 108 ASP A O 1
ATOM 811 N N . LYS A 1 109 ? -6.764 9.400 0.691 1.00 83.62 109 LYS A N 1
ATOM 812 C CA . LYS A 1 109 ? -6.904 10.601 1.539 1.00 83.62 109 LYS A CA 1
ATOM 813 C C . LYS A 1 109 ? -5.571 11.175 2.026 1.00 83.62 109 LYS A C 1
ATOM 815 O O . LYS A 1 109 ? -5.513 12.355 2.360 1.00 83.62 109 LYS A O 1
ATOM 820 N N . PHE A 1 110 ? -4.518 10.359 2.095 1.00 77.75 110 PHE A N 1
ATOM 821 C CA . PHE A 1 110 ? -3.177 10.777 2.517 1.00 77.75 110 PHE A CA 1
ATOM 822 C C . PHE A 1 110 ? -2.233 11.047 1.346 1.00 77.75 110 PHE A C 1
ATOM 824 O O . PHE A 1 110 ? -1.173 11.630 1.562 1.00 77.75 110 PHE A O 1
ATOM 831 N N . LEU A 1 111 ? -2.572 10.598 0.136 1.00 80.38 111 LEU A N 1
ATOM 832 C CA . LEU A 1 111 ? -1.731 10.771 -1.050 1.00 80.38 111 LEU A CA 1
ATOM 833 C C . LEU A 1 111 ? -2.002 12.081 -1.798 1.00 80.38 111 LEU A C 1
ATOM 835 O O . LEU A 1 111 ? -1.212 12.448 -2.661 1.00 80.38 111 LEU A O 1
ATOM 839 N N . GLY A 1 112 ? -3.050 12.809 -1.408 1.00 64.06 112 GLY A N 1
ATOM 840 C CA . GLY A 1 112 ? -3.512 14.012 -2.093 1.00 64.06 112 GLY A CA 1
ATOM 841 C C . GLY A 1 112 ? -4.571 13.651 -3.133 1.00 64.06 112 GLY A C 1
ATOM 842 O O . GLY A 1 112 ? -4.350 12.776 -3.970 1.00 64.06 112 GLY A O 1
ATOM 843 N N . SER A 1 113 ? -5.732 14.301 -3.022 1.00 53.62 113 SER A N 1
ATOM 844 C CA . SER A 1 113 ? -6.862 14.169 -3.958 1.00 53.62 113 SER A CA 1
ATOM 845 C C . SER A 1 113 ? -6.668 15.058 -5.177 1.00 53.62 113 SER A C 1
ATOM 847 O O . SER A 1 113 ? -6.179 16.195 -4.988 1.00 53.62 113 SER A O 1
#